Protein AF-A0A4Q5QY30-F1 (afdb_monomer_lite)

pLDDT: mean 70.24, std 16.29, range [36.47, 93.38]

Radius of gyration: 42.32 Å; chains: 1; bounding box: 136×49×119 Å

Secondary structure (DSSP, 8-state):
----------------------------------HHHHHHHHHHHHHHHHHHHHIIIIITTT-GGGHHHHHHHHHHHHHHHHHHHHHHHHHS-SS-HHHHHHHHHHHHHHHHHHHHHHHHHHHHHHHHHHH-HHHHHHHHHTT---------------

Foldseek 3Di:
DDDDDDDDDDDPPDDPPPPPPPPPPPPPPPPPPPVVLVVVLVVVLVVLVVVLCCCLPPVLVVDPPCVVVNVVVSVVSVVVNVVSVLCSVPVVDPPPVVVNCVVVVVVVVVVVVVVVCVVVVVVVVVVVVVPPPVVVVVVVVVPPDDDDDDDDDDDDDD

Structure (mmCIF, N/CA/C/O backbone):
data_AF-A0A4Q5QY30-F1
#
_entry.id   AF-A0A4Q5QY30-F1
#
loop_
_atom_site.group_PDB
_atom_site.id
_atom_site.type_symbol
_atom_site.label_atom_id
_atom_site.label_alt_id
_atom_site.label_comp_id
_atom_site.label_asym_id
_atom_site.label_entity_id
_atom_site.label_seq_id
_atom_site.pdbx_PDB_ins_code
_atom_site.Cartn_x
_atom_site.Cartn_y
_atom_site.Cartn_z
_atom_site.occupancy
_atom_site.B_iso_or_equiv
_atom_site.auth_seq_id
_atom_site.auth_comp_id
_atom_site.auth_asym_id
_atom_site.auth_atom_id
_atom_site.pdbx_PDB_model_num
ATOM 1 N N . MET A 1 1 ? -56.963 13.394 88.808 1.00 47.50 1 MET A N 1
ATOM 2 C CA . MET A 1 1 ? -56.820 12.259 87.871 1.00 47.50 1 MET A CA 1
ATOM 3 C C . MET A 1 1 ? -58.002 12.361 86.920 1.00 47.50 1 MET A C 1
ATOM 5 O O . MET A 1 1 ? -59.109 12.298 87.424 1.00 47.50 1 MET A O 1
ATOM 9 N N . ALA A 1 2 ? -57.912 12.680 85.632 1.00 48.19 2 ALA A N 1
ATOM 10 C CA . ALA A 1 2 ? -56.840 12.845 84.641 1.00 48.19 2 ALA A CA 1
ATOM 11 C C . ALA A 1 2 ? -57.179 14.121 83.814 1.00 48.19 2 ALA A C 1
ATOM 13 O O . ALA A 1 2 ? -58.345 14.499 83.769 1.00 48.19 2 ALA A O 1
ATOM 14 N N . HIS A 1 3 ? -56.248 14.995 83.417 1.00 56.84 3 HIS A N 1
ATOM 15 C CA . HIS A 1 3 ? -55.356 14.932 82.244 1.00 56.84 3 HIS A CA 1
ATOM 16 C C . HIS A 1 3 ? -55.995 14.405 80.949 1.00 56.84 3 HIS A C 1
ATOM 18 O O . HIS A 1 3 ? -56.688 13.392 80.993 1.00 56.84 3 HIS A O 1
ATOM 24 N N . THR A 1 4 ? -55.640 15.085 79.844 1.00 55.72 4 THR A N 1
ATOM 25 C CA . THR A 1 4 ? -55.678 14.639 78.435 1.00 55.72 4 THR A CA 1
ATOM 26 C C . THR A 1 4 ? -56.833 15.205 77.597 1.00 55.72 4 THR A C 1
ATOM 28 O O . THR A 1 4 ? -57.987 15.085 77.982 1.00 55.72 4 THR A O 1
ATOM 31 N N . ASP A 1 5 ? -56.657 15.781 76.408 1.00 54.16 5 ASP A N 1
ATOM 32 C CA . ASP A 1 5 ? -55.530 16.446 75.741 1.00 54.16 5 ASP A CA 1
ATOM 33 C C . ASP A 1 5 ? -56.127 17.272 74.588 1.00 54.16 5 ASP A C 1
ATOM 35 O O . ASP A 1 5 ? -57.178 16.951 74.027 1.00 54.16 5 ASP A O 1
ATOM 39 N N . SER A 1 6 ? -55.440 18.359 74.260 1.00 60.38 6 SER A N 1
ATOM 40 C CA . SER A 1 6 ? -55.547 19.103 73.013 1.00 60.38 6 SER A CA 1
ATOM 41 C C . SER A 1 6 ? -55.089 18.265 71.811 1.00 60.38 6 SER A C 1
ATOM 43 O O . SER A 1 6 ? -54.437 17.238 71.961 1.00 60.38 6 SER A O 1
ATOM 45 N N . HIS A 1 7 ? -55.341 18.807 70.616 1.00 56.41 7 HIS A N 1
ATOM 46 C CA . HIS A 1 7 ? -54.789 18.416 69.310 1.00 56.41 7 HIS A CA 1
ATOM 47 C C . HIS A 1 7 ? -55.674 17.510 68.450 1.00 56.41 7 HIS A C 1
ATOM 49 O O . HIS A 1 7 ? -55.475 16.310 68.293 1.00 56.41 7 HIS A O 1
ATOM 55 N N . THR A 1 8 ? -56.608 18.177 67.772 1.00 57.22 8 THR A N 1
ATOM 56 C CA . THR A 1 8 ? -57.115 17.775 66.461 1.00 57.22 8 THR A CA 1
ATOM 57 C C . THR A 1 8 ? -55.941 17.603 65.497 1.00 57.22 8 THR A C 1
ATOM 59 O O . THR A 1 8 ? -55.282 18.575 65.121 1.00 57.22 8 THR A O 1
ATOM 62 N N . HIS A 1 9 ? -55.663 16.349 65.150 1.00 54.75 9 HIS A N 1
ATOM 63 C CA . HIS A 1 9 ? -54.656 15.965 64.176 1.00 54.75 9 HIS A CA 1
ATOM 64 C C . HIS A 1 9 ? -55.012 16.485 62.777 1.00 54.75 9 HIS A C 1
ATOM 66 O O . HIS A 1 9 ? -56.121 16.312 62.278 1.00 54.75 9 HIS A O 1
ATOM 72 N N . SER A 1 10 ? -54.003 17.114 62.194 1.00 54.81 10 SER A N 1
ATOM 73 C CA . SER A 1 10 ? -53.802 17.606 60.840 1.00 54.81 10 SER A CA 1
ATOM 74 C C . SER A 1 10 ? -54.523 16.823 59.738 1.00 54.81 10 SER A C 1
ATOM 76 O O . SER A 1 10 ? -54.329 15.616 59.589 1.00 54.81 10 SER A O 1
ATOM 78 N N . GLU A 1 11 ? -55.255 17.551 58.892 1.00 52.88 11 GLU A N 1
ATOM 79 C CA . GLU A 1 11 ? -55.576 17.135 57.528 1.00 52.88 11 GLU A CA 1
ATOM 80 C C . GLU A 1 11 ? -54.283 16.740 56.803 1.00 52.88 11 GLU A C 1
ATOM 82 O O . GLU A 1 11 ? -53.418 17.570 56.516 1.00 52.88 11 GLU A O 1
ATOM 87 N N . HIS A 1 12 ? -54.133 15.448 56.518 1.00 54.91 12 HIS A N 1
ATOM 88 C CA . HIS A 1 12 ? -53.087 14.960 55.635 1.00 54.91 12 HIS A CA 1
ATOM 89 C C . HIS A 1 12 ? -53.530 15.260 54.201 1.00 54.91 12 HIS A C 1
ATOM 91 O O . HIS A 1 12 ? -54.220 14.467 53.562 1.00 54.91 12 HIS A O 1
ATOM 97 N N . ALA A 1 13 ? -53.167 16.450 53.723 1.00 54.38 13 ALA A N 1
ATO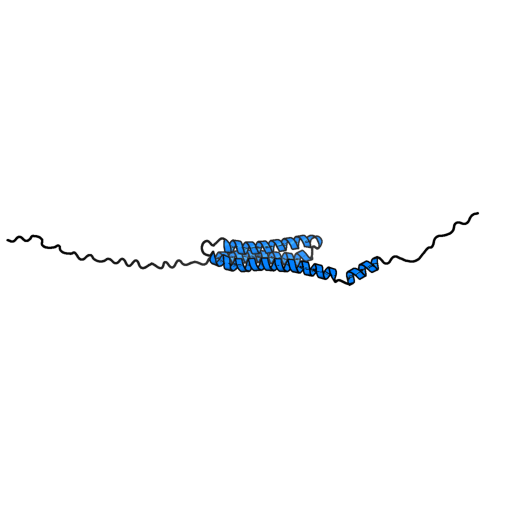M 98 C CA . ALA A 1 13 ? -53.297 16.832 52.329 1.00 54.38 13 ALA A CA 1
ATOM 99 C C . ALA A 1 13 ? -52.656 15.746 51.451 1.00 54.38 13 ALA A C 1
ATOM 101 O O . ALA A 1 13 ? -51.455 15.469 51.524 1.00 54.38 13 ALA A O 1
ATOM 102 N N . SER A 1 14 ? -53.491 15.107 50.640 1.00 56.50 14 SER A N 1
ATOM 103 C CA . SER A 1 14 ? -53.101 14.215 49.561 1.00 56.50 14 SER A CA 1
ATOM 104 C C . SER A 1 14 ? -52.183 14.968 48.605 1.00 56.50 14 SER A C 1
ATOM 106 O O . SER A 1 14 ? -52.637 15.829 47.850 1.00 56.50 14 SER A O 1
ATOM 108 N N . GLN A 1 15 ? -50.890 14.658 48.635 1.00 60.88 15 GLN A N 1
ATOM 109 C CA . GLN A 1 15 ? -49.984 15.106 47.588 1.00 60.88 15 GLN A CA 1
ATOM 110 C C . GLN A 1 15 ? -50.374 14.414 46.275 1.00 60.88 15 GLN A C 1
ATOM 112 O O . GLN A 1 15 ? -50.462 13.182 46.256 1.00 60.88 15 GLN A O 1
ATOM 117 N N . PRO A 1 16 ? -50.594 15.146 45.169 1.00 52.50 16 PRO A N 1
ATOM 118 C CA . PRO A 1 16 ? -50.641 14.511 43.870 1.00 52.50 16 PRO A CA 1
ATOM 119 C C . PRO A 1 16 ? -49.221 14.033 43.574 1.00 52.50 16 PRO A C 1
ATOM 121 O O . PRO A 1 16 ? -48.306 14.828 43.366 1.00 52.50 16 PRO A O 1
ATOM 124 N N . PHE A 1 17 ? -49.026 12.717 43.601 1.00 50.50 17 PHE A N 1
ATOM 125 C CA . PHE A 1 17 ? -47.838 12.081 43.055 1.00 50.50 17 PHE A CA 1
ATOM 126 C C . PHE A 1 17 ? -47.821 12.364 41.548 1.00 50.50 17 PHE A C 1
ATOM 128 O O . PHE A 1 17 ? -48.355 11.601 40.745 1.00 50.50 17 PHE A O 1
ATOM 135 N N . HIS A 1 18 ? -47.242 13.501 41.160 1.00 55.72 18 HIS A N 1
ATOM 136 C CA . HIS A 1 18 ? -46.786 13.733 39.799 1.00 55.72 18 HIS A CA 1
ATOM 137 C C . HIS A 1 18 ? -45.585 12.819 39.583 1.00 55.72 18 HIS A C 1
ATOM 139 O O . HIS A 1 18 ? -44.427 13.202 39.736 1.00 55.72 18 HIS A O 1
ATOM 145 N N . GLY A 1 19 ? -45.885 11.561 39.266 1.00 51.12 19 GLY A N 1
ATOM 146 C CA . GLY A 1 19 ? -44.944 10.687 38.603 1.00 51.12 19 GLY A CA 1
ATOM 147 C C . GLY A 1 19 ? -44.645 11.307 37.249 1.00 51.12 19 GLY A C 1
ATOM 148 O O . GLY A 1 19 ? -45.326 11.020 36.269 1.00 51.12 19 GLY A O 1
ATOM 149 N N . ASN A 1 20 ? -43.638 12.176 37.194 1.00 54.09 20 ASN A N 1
ATOM 150 C CA . ASN A 1 20 ? -42.949 12.470 35.954 1.00 54.09 20 ASN A CA 1
ATOM 151 C C . ASN A 1 20 ? -42.275 11.163 35.532 1.00 54.09 20 ASN A C 1
ATOM 153 O O . ASN A 1 20 ? -41.106 10.918 35.827 1.00 54.09 20 ASN A O 1
ATOM 157 N N . THR A 1 21 ? -43.030 10.301 34.854 1.00 50.97 21 THR A N 1
ATOM 158 C CA . THR A 1 21 ? -42.485 9.312 33.936 1.00 50.97 21 THR A CA 1
ATOM 159 C C . THR A 1 21 ? -41.755 10.093 32.855 1.00 50.97 21 THR A C 1
ATOM 161 O O . THR A 1 21 ? -42.294 10.370 31.786 1.00 50.97 21 THR A O 1
ATOM 164 N N . HIS A 1 22 ? -40.517 10.480 33.160 1.00 52.03 22 HIS A N 1
ATOM 165 C CA . HIS A 1 22 ? -39.491 10.689 32.161 1.00 52.03 22 HIS A CA 1
ATOM 166 C C . HIS A 1 22 ? -39.311 9.337 31.480 1.00 52.03 22 HIS A C 1
ATOM 168 O O . HIS A 1 22 ? -38.500 8.506 31.881 1.00 52.03 22 HIS A O 1
ATOM 174 N N . SER A 1 23 ? -40.161 9.096 30.482 1.00 53.72 23 SER A N 1
ATOM 175 C CA . SER A 1 23 ? -39.866 8.154 29.423 1.00 53.72 23 SER A CA 1
ATOM 176 C C . SER A 1 23 ? -38.447 8.487 28.966 1.00 53.72 23 SER A C 1
ATOM 178 O O . SER A 1 23 ? -38.188 9.665 28.700 1.00 53.72 23 SER A O 1
ATOM 180 N N . PRO A 1 24 ? -37.506 7.530 28.916 1.00 58.16 24 PRO A N 1
ATOM 181 C CA . PRO A 1 24 ? -36.297 7.768 28.161 1.00 58.16 24 PRO A CA 1
ATOM 182 C C . PRO A 1 24 ? -36.786 8.006 26.737 1.00 58.16 24 PRO A C 1
ATOM 184 O O . PRO A 1 24 ? -37.281 7.095 26.073 1.00 58.16 24 PRO A O 1
ATOM 187 N N . GLU A 1 25 ? -36.779 9.267 26.317 1.00 52.41 25 GLU A N 1
ATOM 188 C CA . GLU A 1 25 ? -36.832 9.612 24.915 1.00 52.41 25 GLU A CA 1
ATOM 189 C C . GLU A 1 25 ? -35.662 8.850 24.310 1.00 52.41 25 GLU A C 1
ATOM 191 O O . GLU A 1 25 ? -34.497 9.164 2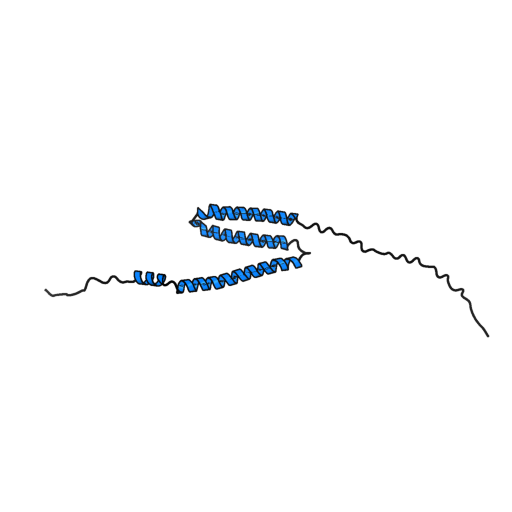4.550 1.00 52.41 25 GLU A O 1
ATOM 196 N N . VAL A 1 26 ? -35.978 7.746 23.636 1.00 58.75 26 VAL A N 1
ATOM 197 C CA . VAL A 1 26 ? -35.055 7.092 22.727 1.00 58.75 26 VAL A CA 1
ATOM 198 C C . VAL A 1 26 ? -34.899 8.108 21.609 1.00 58.75 26 VAL A C 1
ATOM 200 O O . VAL A 1 26 ? -35.617 8.076 20.612 1.00 58.75 26 VAL A O 1
ATOM 203 N N . THR A 1 27 ? -34.019 9.086 21.822 1.00 51.38 27 THR A N 1
ATOM 204 C CA . THR A 1 27 ? -33.466 9.891 20.753 1.00 51.38 27 THR A CA 1
ATOM 205 C C . THR A 1 27 ? -32.815 8.885 19.826 1.00 51.38 27 THR A C 1
ATOM 207 O O . THR A 1 27 ? -31.720 8.376 20.071 1.00 51.38 27 THR A O 1
ATOM 210 N N . HIS A 1 28 ? -33.550 8.522 18.779 1.00 50.09 28 HIS A N 1
ATOM 211 C CA . HIS A 1 28 ? -33.013 7.859 17.613 1.00 50.09 28 HIS A CA 1
ATOM 212 C C . HIS A 1 28 ? -32.016 8.841 17.001 1.00 50.09 28 HIS A C 1
ATOM 214 O O . HIS A 1 28 ? -32.343 9.617 16.109 1.00 50.09 28 HIS A O 1
ATOM 220 N N . HIS A 1 29 ? -30.801 8.855 17.547 1.00 51.62 29 HIS A N 1
ATOM 221 C CA . HIS A 1 29 ? -29.645 9.400 16.876 1.00 51.62 29 HIS A CA 1
ATOM 222 C C . HIS A 1 29 ? -29.508 8.574 15.600 1.00 51.62 29 HIS A C 1
ATOM 224 O O . HIS A 1 29 ? -29.016 7.445 15.622 1.00 51.62 29 HIS A O 1
ATOM 230 N N . GLU A 1 30 ? -30.041 9.100 14.497 1.00 47.66 30 GLU A N 1
ATOM 231 C CA . GLU A 1 30 ? -29.710 8.625 13.165 1.00 47.66 30 GLU A CA 1
ATOM 232 C C . GLU A 1 30 ? -28.188 8.712 13.039 1.00 47.66 30 GLU A C 1
ATOM 234 O O . GLU A 1 30 ? -27.618 9.772 12.784 1.00 47.66 30 GLU A O 1
ATOM 239 N N . HIS A 1 31 ? -27.511 7.584 13.247 1.00 52.00 31 HIS A N 1
ATOM 240 C CA . HIS A 1 31 ? -26.152 7.395 12.777 1.00 52.00 31 HIS A CA 1
ATOM 241 C C . HIS A 1 31 ? -26.224 7.401 11.252 1.00 52.00 31 HIS A C 1
ATOM 243 O O . HIS A 1 31 ? -26.359 6.353 10.616 1.00 52.00 31 HIS A O 1
ATOM 249 N N . SER A 1 32 ? -26.175 8.590 10.650 1.00 55.22 32 SER A N 1
ATOM 250 C CA . SER A 1 32 ? -25.958 8.735 9.219 1.00 55.22 32 SER A CA 1
ATOM 251 C C . SER A 1 32 ? -24.564 8.189 8.928 1.00 55.22 32 SER A C 1
ATOM 253 O O . SER A 1 32 ? -23.561 8.890 9.054 1.00 55.22 32 SER A O 1
ATOM 255 N N . PHE A 1 33 ? -24.504 6.893 8.628 1.00 58.25 33 PHE A N 1
ATOM 256 C CA . PHE A 1 33 ? -23.297 6.191 8.228 1.00 58.25 33 PHE A CA 1
ATOM 257 C C . PHE A 1 33 ? -22.589 7.018 7.159 1.00 58.25 33 PHE A C 1
ATOM 259 O O . PHE A 1 33 ? -23.189 7.361 6.136 1.00 58.25 33 PHE A O 1
ATOM 266 N N . ASP A 1 34 ? -21.313 7.314 7.398 1.00 69.19 34 ASP A N 1
ATOM 267 C CA . ASP A 1 34 ? -20.480 8.250 6.638 1.00 69.19 34 ASP A CA 1
ATOM 268 C C . ASP A 1 34 ? -20.055 7.690 5.262 1.00 69.19 34 ASP A C 1
ATOM 270 O O . ASP A 1 34 ? -18.912 7.774 4.811 1.00 69.19 34 ASP A O 1
ATOM 274 N N . SER A 1 35 ? -21.008 7.081 4.558 1.00 74.81 35 SER A N 1
ATOM 275 C CA . SER A 1 35 ? -20.870 6.413 3.264 1.00 74.81 35 SER A CA 1
ATOM 276 C C . SER A 1 35 ? -20.224 7.320 2.219 1.00 74.81 35 SER A C 1
ATOM 278 O O . SER A 1 35 ? -19.545 6.846 1.313 1.00 74.81 35 SER A O 1
ATOM 280 N N . ARG A 1 36 ? -20.384 8.641 2.367 1.00 79.12 36 ARG A N 1
ATOM 281 C CA . ARG A 1 36 ? -19.794 9.652 1.488 1.00 79.12 36 ARG A CA 1
ATOM 282 C C . ARG A 1 36 ? -18.267 9.719 1.617 1.00 79.12 36 ARG A C 1
ATOM 284 O O . ARG A 1 36 ? -17.596 9.893 0.600 1.00 79.12 36 ARG A O 1
ATOM 291 N N . ALA A 1 37 ? -17.713 9.533 2.817 1.00 78.69 37 ALA A N 1
ATOM 292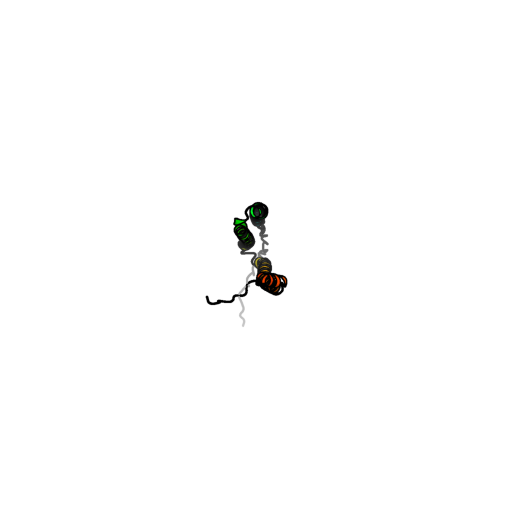 C CA . ALA A 1 37 ? -16.268 9.435 3.014 1.00 78.69 37 ALA A CA 1
ATOM 293 C C . ALA A 1 37 ? -15.725 8.158 2.363 1.00 78.69 37 ALA A C 1
ATOM 295 O O . ALA A 1 37 ? -14.796 8.224 1.564 1.00 78.69 37 ALA A O 1
ATOM 296 N N . ILE A 1 38 ? -16.392 7.023 2.593 1.00 82.19 38 ILE A N 1
ATOM 297 C CA . ILE A 1 38 ? -16.044 5.717 2.008 1.00 82.19 38 ILE A CA 1
ATOM 298 C C . ILE A 1 38 ? -15.988 5.800 0.480 1.00 82.19 38 ILE A C 1
ATOM 300 O O . ILE A 1 38 ? -15.022 5.358 -0.142 1.00 82.19 38 ILE A O 1
ATOM 304 N N . TRP A 1 39 ? -17.014 6.399 -0.127 1.00 86.31 39 TRP A N 1
ATOM 305 C CA . TRP A 1 39 ? -17.108 6.531 -1.577 1.00 86.31 39 TRP A CA 1
ATOM 306 C C . TRP A 1 39 ? -16.001 7.427 -2.138 1.00 86.31 39 TRP A C 1
ATOM 308 O O . TRP A 1 39 ? -15.384 7.088 -3.145 1.00 86.31 39 TRP A O 1
ATOM 318 N N . ARG A 1 40 ? -15.684 8.538 -1.463 1.00 85.69 40 ARG A N 1
ATOM 319 C CA . ARG A 1 40 ? -14.574 9.419 -1.849 1.00 85.69 40 ARG A CA 1
ATOM 320 C C . ARG A 1 40 ? -13.237 8.674 -1.828 1.00 85.69 40 ARG A C 1
ATOM 322 O O . ARG A 1 40 ? -12.503 8.719 -2.813 1.00 85.69 40 ARG A O 1
ATOM 329 N N . THR A 1 41 ? -12.946 7.958 -0.746 1.00 86.62 41 THR A N 1
ATOM 330 C CA . THR A 1 41 ? -11.719 7.161 -0.589 1.00 86.62 41 THR A CA 1
ATOM 331 C C . THR A 1 41 ? -11.622 6.095 -1.665 1.00 86.62 41 THR A C 1
ATOM 333 O O . THR A 1 41 ? -10.573 5.946 -2.285 1.00 86.62 41 THR A O 1
ATOM 336 N N . PHE A 1 42 ? -12.728 5.397 -1.931 1.00 89.25 42 PHE A N 1
ATOM 337 C CA . PHE A 1 42 ? -12.807 4.384 -2.974 1.00 89.25 42 PHE A CA 1
ATOM 338 C C . PHE A 1 42 ? -12.420 4.951 -4.343 1.00 89.25 42 PHE A C 1
ATOM 340 O O . PHE A 1 42 ? -11.552 4.385 -5.003 1.00 89.25 42 PHE A O 1
ATOM 347 N N . TRP A 1 43 ? -12.984 6.093 -4.747 1.00 92.31 43 TRP A N 1
ATOM 348 C CA . TRP A 1 43 ? -12.670 6.705 -6.043 1.00 92.31 43 TRP A CA 1
ATOM 349 C C . TRP A 1 43 ? -11.241 7.227 -6.144 1.00 92.31 43 TRP A C 1
ATOM 351 O O . TRP A 1 43 ? -10.599 7.019 -7.173 1.00 92.31 43 TRP A O 1
ATOM 361 N N . ILE A 1 44 ? -10.720 7.858 -5.088 1.00 90.31 44 ILE A N 1
ATOM 362 C CA . ILE A 1 44 ? -9.324 8.320 -5.048 1.00 90.31 44 ILE A CA 1
ATOM 363 C C . ILE A 1 44 ? -8.383 7.129 -5.230 1.00 90.31 44 ILE A C 1
ATOM 365 O O . ILE A 1 44 ? -7.481 7.153 -6.069 1.00 90.31 44 ILE A O 1
ATOM 369 N N . LEU A 1 45 ? -8.621 6.056 -4.480 1.00 89.31 45 LEU A N 1
ATOM 370 C CA . LEU A 1 45 ? -7.758 4.889 -4.517 1.00 89.31 45 LEU A CA 1
ATOM 371 C C . LEU A 1 45 ? -7.895 4.081 -5.802 1.00 89.31 45 LEU A C 1
ATOM 373 O O . LEU A 1 45 ? -6.908 3.512 -6.271 1.00 89.31 45 LEU A O 1
ATOM 377 N N . LEU A 1 46 ? -9.097 4.037 -6.377 1.00 92.50 46 LEU A N 1
ATOM 378 C CA . LEU A 1 46 ? -9.346 3.448 -7.686 1.00 92.50 46 LEU A CA 1
ATOM 379 C C . LEU A 1 46 ? -8.573 4.212 -8.761 1.00 92.50 46 LEU A C 1
ATOM 381 O O . LEU A 1 46 ? -7.872 3.587 -9.549 1.00 92.50 46 LEU A O 1
ATOM 385 N N . GLY A 1 47 ? -8.630 5.547 -8.746 1.00 93.38 47 GLY A N 1
ATOM 386 C CA . GLY A 1 47 ? -7.867 6.394 -9.660 1.00 93.38 47 GLY A CA 1
ATOM 387 C C . GLY A 1 47 ? -6.364 6.133 -9.568 1.00 93.38 47 GLY A C 1
ATOM 388 O O . GLY A 1 47 ? -5.734 5.836 -10.582 1.00 93.38 47 GLY A O 1
ATOM 389 N N . ILE A 1 48 ? -5.805 6.150 -8.353 1.00 90.75 48 ILE A N 1
ATOM 390 C CA . ILE A 1 48 ? -4.386 5.840 -8.110 1.00 90.75 48 ILE A CA 1
ATOM 391 C C . ILE A 1 48 ? -4.038 4.434 -8.617 1.00 90.75 48 ILE A C 1
ATOM 393 O O . ILE A 1 48 ? -3.050 4.275 -9.327 1.00 90.75 48 ILE A O 1
ATOM 397 N N . THR A 1 49 ? -4.873 3.431 -8.325 1.00 92.06 49 THR A N 1
ATOM 398 C CA . THR A 1 49 ? -4.644 2.040 -8.754 1.00 92.06 49 THR A CA 1
ATOM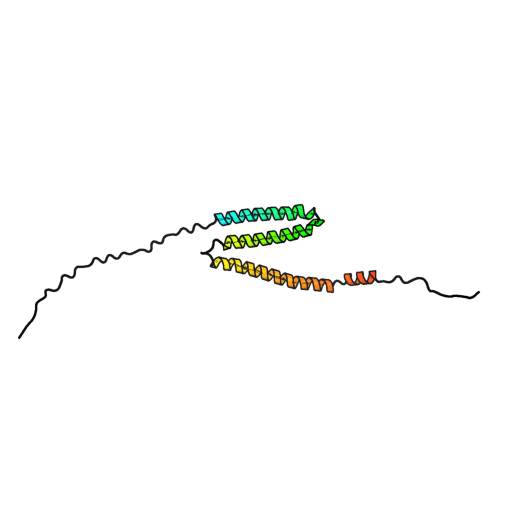 399 C C . THR A 1 49 ? -4.686 1.908 -10.281 1.00 92.06 49 THR A C 1
ATOM 401 O O . THR A 1 49 ? -3.840 1.237 -10.862 1.00 92.06 49 THR A O 1
ATOM 404 N N . CYS A 1 50 ? -5.634 2.560 -10.959 1.00 93.25 50 CYS A N 1
ATOM 405 C CA . CYS A 1 50 ? -5.709 2.556 -12.419 1.00 93.25 50 CYS A CA 1
ATOM 406 C C . CYS A 1 50 ? -4.464 3.191 -13.047 1.00 93.25 50 CYS A C 1
ATOM 408 O O . CYS A 1 50 ? -3.888 2.618 -13.970 1.00 93.25 50 CYS A O 1
ATOM 410 N N . VAL A 1 51 ? -4.023 4.342 -12.532 1.00 90.56 51 VAL A N 1
ATOM 411 C CA . VAL A 1 51 ? -2.800 5.008 -13.003 1.00 90.56 51 VAL A CA 1
ATOM 412 C C . VAL A 1 51 ? -1.579 4.114 -12.786 1.00 90.56 51 VAL A C 1
ATOM 414 O O . VAL A 1 51 ? -0.791 3.920 -13.708 1.00 90.56 51 VAL A O 1
ATOM 417 N N . GLU A 1 52 ? -1.448 3.521 -11.602 1.00 89.44 52 GLU A N 1
ATOM 418 C CA . GLU A 1 52 ? -0.361 2.607 -11.253 1.00 89.44 52 GLU A CA 1
ATOM 419 C C . GLU A 1 52 ? -0.310 1.386 -12.189 1.00 89.44 52 GLU A C 1
ATOM 421 O O . GLU A 1 52 ? 0.759 1.054 -12.704 1.00 89.44 52 GLU A O 1
ATOM 426 N N . LEU A 1 53 ? -1.459 0.766 -12.489 1.00 89.94 53 LEU A N 1
ATOM 427 C CA . LEU A 1 53 ? -1.547 -0.351 -13.434 1.00 89.94 53 LEU A CA 1
ATOM 428 C C . LEU A 1 53 ? -1.209 0.066 -14.863 1.00 89.94 53 LEU A C 1
ATOM 430 O O . LEU A 1 53 ? -0.520 -0.674 -15.556 1.00 89.94 53 LEU A O 1
ATOM 434 N N . ILE A 1 54 ? -1.652 1.241 -15.314 1.00 89.50 54 ILE A N 1
ATOM 435 C CA . ILE A 1 54 ? -1.327 1.734 -16.657 1.00 89.50 54 ILE A CA 1
ATOM 436 C C . ILE A 1 54 ? 0.183 1.968 -16.776 1.00 89.50 54 ILE A C 1
ATOM 438 O O . ILE A 1 54 ? 0.802 1.531 -17.746 1.00 89.50 54 ILE A O 1
ATOM 442 N N . VAL A 1 55 ? 0.800 2.591 -15.770 1.00 86.88 55 VAL A N 1
ATOM 443 C CA . VAL A 1 55 ? 2.251 2.818 -15.732 1.00 86.88 5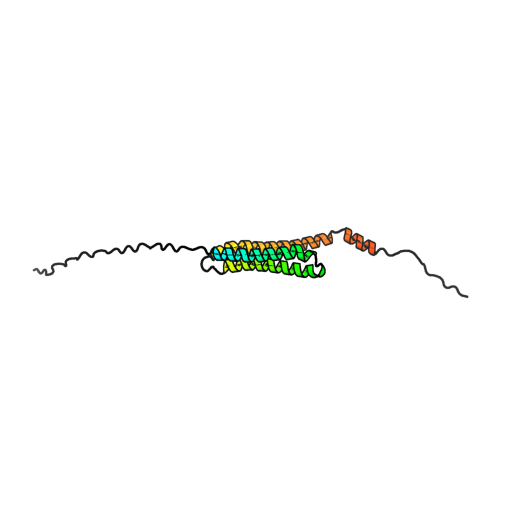5 VAL A CA 1
ATOM 444 C C . VAL A 1 55 ? 3.018 1.495 -15.673 1.00 86.88 55 VAL A C 1
ATOM 446 O O . VAL A 1 55 ? 3.960 1.298 -16.443 1.00 86.88 55 VAL A O 1
ATOM 449 N N . GLY A 1 56 ? 2.594 0.559 -14.823 1.00 84.19 56 GLY A N 1
ATOM 450 C CA . GLY A 1 56 ? 3.222 -0.756 -14.697 1.00 84.19 56 GLY A CA 1
ATOM 451 C C . GLY A 1 56 ? 3.064 -1.632 -15.944 1.00 84.19 56 GLY A C 1
ATOM 452 O O . GLY A 1 56 ? 4.013 -2.295 -16.353 1.00 84.19 56 GLY A O 1
ATOM 453 N N . MET A 1 57 ? 1.892 -1.618 -16.579 1.00 85.06 57 MET A N 1
ATOM 454 C CA . MET A 1 57 ? 1.572 -2.500 -17.704 1.00 85.06 57 MET A CA 1
ATOM 455 C C . MET A 1 57 ? 2.034 -1.950 -19.053 1.00 85.06 57 MET A C 1
ATOM 457 O O . MET A 1 57 ? 2.477 -2.729 -19.891 1.00 85.06 57 MET A O 1
ATOM 461 N N . PHE A 1 58 ? 1.952 -0.636 -19.283 1.00 84.19 58 PHE A N 1
ATOM 462 C CA . PHE A 1 58 ? 2.248 -0.044 -20.594 1.00 84.19 58 PHE A CA 1
ATOM 463 C C . PHE A 1 58 ? 3.584 0.703 -20.648 1.00 84.19 58 PHE A C 1
ATOM 465 O O . PHE A 1 58 ? 4.272 0.628 -21.665 1.00 84.19 58 PHE A O 1
ATOM 472 N N . ILE A 1 59 ? 3.988 1.398 -19.577 1.00 78.69 59 ILE A N 1
ATOM 473 C CA . ILE A 1 59 ? 5.208 2.225 -19.578 1.00 78.69 59 ILE A CA 1
ATOM 474 C C . ILE A 1 59 ? 6.440 1.420 -19.141 1.00 78.69 59 ILE A C 1
ATOM 476 O O . ILE A 1 59 ? 7.472 1.453 -19.814 1.00 78.69 59 ILE A O 1
ATOM 480 N N . ALA A 1 60 ? 6.348 0.641 -18.062 1.00 79.38 60 ALA A N 1
ATOM 481 C CA . ALA A 1 60 ? 7.481 -0.137 -17.551 1.00 79.38 60 ALA A CA 1
ATOM 482 C C . ALA A 1 60 ? 8.110 -1.141 -18.556 1.00 79.38 60 ALA A C 1
ATOM 484 O O . ALA A 1 60 ? 9.334 -1.321 -18.516 1.00 79.38 60 ALA A O 1
ATOM 485 N N . PRO A 1 61 ? 7.370 -1.781 -19.491 1.00 78.44 61 PRO A N 1
ATOM 486 C CA . PRO A 1 61 ? 7.972 -2.681 -20.479 1.00 78.44 61 PRO A CA 1
ATOM 487 C C . PRO A 1 61 ? 8.860 -1.964 -21.502 1.00 78.44 61 PRO A C 1
ATOM 489 O O . PRO A 1 61 ? 9.842 -2.547 -21.964 1.00 78.44 61 PRO A O 1
ATOM 492 N N . HIS A 1 62 ? 8.529 -0.715 -21.843 1.00 79.50 62 HIS A N 1
ATOM 493 C CA . HIS A 1 62 ? 9.210 0.048 -22.891 1.00 79.50 62 HIS A CA 1
ATOM 494 C C . HIS A 1 62 ? 10.572 0.590 -22.426 1.00 79.50 62 HIS A C 1
ATOM 496 O O . HIS A 1 62 ? 11.528 0.623 -23.198 1.00 79.50 62 HIS A O 1
ATOM 502 N N . PHE A 1 63 ? 10.706 0.941 -21.143 1.00 76.62 63 PHE A N 1
ATOM 503 C CA . PHE A 1 63 ? 11.907 1.588 -20.601 1.00 76.62 63 PHE A CA 1
ATOM 504 C C . PHE A 1 63 ? 12.768 0.637 -19.765 1.00 76.62 63 PHE A C 1
ATOM 506 O O . PHE A 1 63 ? 12.722 0.648 -18.537 1.00 76.62 63 PHE A O 1
ATOM 513 N N . HIS A 1 64 ? 13.613 -0.157 -20.431 1.00 74.12 64 HIS A N 1
ATOM 514 C CA . HIS A 1 64 ? 14.469 -1.167 -19.789 1.00 74.12 64 HIS A CA 1
ATOM 515 C C . HIS A 1 64 ? 15.410 -0.607 -18.711 1.00 74.12 64 HIS A C 1
ATOM 517 O O . HIS A 1 64 ? 15.544 -1.216 -17.652 1.00 74.12 64 HIS A O 1
ATOM 523 N N . SER A 1 65 ? 16.004 0.565 -18.939 1.00 78.94 65 SER A N 1
ATOM 524 C CA . SER A 1 65 ? 16.955 1.190 -18.007 1.00 78.94 65 SER A CA 1
ATOM 525 C C . SER A 1 65 ? 16.301 1.716 -16.725 1.00 78.94 65 SER A C 1
ATOM 527 O O . SER A 1 65 ? 16.968 1.851 -15.705 1.00 78.94 65 SER A O 1
ATOM 529 N N . LEU A 1 66 ? 14.994 1.996 -16.759 1.00 81.31 66 LEU A N 1
ATOM 530 C CA . LEU A 1 66 ? 14.237 2.558 -15.636 1.00 81.31 66 LEU A CA 1
ATOM 531 C C . LEU A 1 66 ? 13.329 1.529 -14.950 1.00 81.31 66 LEU A C 1
ATOM 533 O O . LEU A 1 66 ? 12.637 1.869 -13.991 1.00 81.31 66 LEU A O 1
ATOM 537 N N . LYS A 1 67 ? 13.352 0.262 -15.388 1.00 81.31 67 LYS A N 1
ATOM 538 C CA . LYS A 1 67 ? 12.523 -0.817 -14.824 1.00 81.31 67 LYS A CA 1
ATOM 539 C C . LYS A 1 67 ? 12.638 -0.921 -13.306 1.00 81.31 67 LYS A C 1
ATOM 541 O O . LYS A 1 67 ? 11.628 -1.051 -12.627 1.00 81.31 67 LYS A O 1
ATOM 546 N N . LEU A 1 68 ? 13.854 -0.824 -12.767 1.00 83.31 68 LEU A N 1
ATOM 547 C CA . LEU A 1 68 ? 14.073 -0.902 -11.322 1.00 83.31 68 LEU A CA 1
ATOM 548 C C . LEU A 1 68 ? 13.361 0.240 -10.577 1.00 83.31 68 LEU A C 1
ATOM 550 O O . LEU A 1 68 ? 12.713 0.001 -9.563 1.00 83.31 68 LEU A O 1
ATOM 554 N N . MET A 1 69 ? 13.438 1.463 -11.108 1.00 87.25 69 MET A N 1
ATOM 555 C CA . MET A 1 69 ? 12.788 2.637 -10.525 1.00 87.25 69 MET A CA 1
ATOM 556 C C . MET A 1 69 ? 11.263 2.495 -10.548 1.00 87.25 69 MET A C 1
ATOM 558 O O . MET A 1 69 ? 10.623 2.714 -9.524 1.00 87.25 69 MET A O 1
ATOM 562 N N . PHE A 1 70 ? 10.683 2.075 -11.677 1.00 86.62 70 PHE A N 1
ATOM 563 C CA . PHE A 1 70 ? 9.237 1.855 -11.783 1.00 86.62 70 PHE A CA 1
ATOM 564 C C . PHE A 1 70 ? 8.745 0.729 -10.867 1.00 86.62 70 PHE A C 1
ATOM 566 O O . PHE A 1 70 ? 7.686 0.869 -10.263 1.00 86.62 70 PHE A O 1
ATOM 573 N N . ASN A 1 71 ? 9.524 -0.342 -10.693 1.00 85.38 71 ASN A N 1
ATOM 574 C CA . ASN A 1 71 ? 9.181 -1.429 -9.772 1.00 85.38 71 ASN A CA 1
ATOM 575 C C . ASN A 1 71 ? 9.162 -0.960 -8.310 1.00 85.38 71 ASN A C 1
ATOM 577 O O . ASN A 1 71 ? 8.254 -1.314 -7.560 1.00 85.38 71 ASN A O 1
ATOM 581 N N . ILE A 1 72 ? 10.146 -0.152 -7.903 1.00 87.81 72 ILE A N 1
ATOM 582 C CA . ILE A 1 72 ? 10.189 0.421 -6.551 1.00 87.81 72 ILE A CA 1
ATOM 583 C C . ILE A 1 72 ? 9.032 1.407 -6.361 1.00 87.81 72 ILE A C 1
ATOM 585 O O . ILE A 1 72 ? 8.347 1.356 -5.343 1.00 87.81 72 ILE A O 1
ATOM 589 N N . LEU A 1 73 ? 8.775 2.264 -7.351 1.00 88.81 73 LEU A N 1
ATOM 590 C CA . LEU A 1 73 ? 7.668 3.215 -7.327 1.00 88.81 73 LEU A CA 1
ATOM 591 C C . LEU A 1 73 ? 6.320 2.498 -7.166 1.00 88.81 73 LEU A C 1
ATOM 593 O O . LEU A 1 73 ? 5.550 2.855 -6.282 1.00 88.81 73 LEU A O 1
ATOM 597 N N . TYR A 1 74 ? 6.075 1.455 -7.960 1.00 88.75 74 TYR A N 1
ATOM 598 C CA . TYR A 1 74 ? 4.883 0.608 -7.867 1.00 88.75 74 TYR A CA 1
ATOM 599 C C . TYR A 1 74 ? 4.731 0.005 -6.462 1.00 88.75 74 TYR A C 1
ATOM 601 O O . TYR A 1 74 ? 3.685 0.118 -5.829 1.00 88.75 74 TYR A O 1
ATOM 609 N N . MET A 1 75 ? 5.811 -0.552 -5.907 1.00 89.56 75 MET A N 1
ATOM 610 C CA . MET A 1 75 ? 5.797 -1.112 -4.554 1.00 89.56 75 MET A CA 1
ATOM 611 C C . MET A 1 75 ? 5.420 -0.065 -3.491 1.00 89.56 75 MET A C 1
ATOM 613 O O . MET A 1 75 ? 4.636 -0.356 -2.585 1.00 89.56 75 MET A O 1
ATOM 617 N N . ILE A 1 76 ? 5.947 1.158 -3.612 1.00 90.69 76 ILE A N 1
ATOM 618 C CA . ILE A 1 76 ? 5.656 2.261 -2.689 1.00 90.69 76 ILE A CA 1
ATOM 619 C C . ILE A 1 76 ? 4.217 2.759 -2.855 1.00 90.69 76 ILE A C 1
ATOM 621 O O . ILE A 1 76 ? 3.547 2.955 -1.844 1.00 90.69 76 ILE A O 1
ATOM 625 N N . LEU A 1 77 ? 3.715 2.942 -4.083 1.00 89.25 77 LEU A N 1
ATOM 626 C CA . LEU A 1 77 ? 2.328 3.367 -4.313 1.00 89.25 77 LEU A CA 1
ATOM 627 C C . LEU A 1 77 ? 1.335 2.344 -3.762 1.00 89.25 77 LEU A C 1
ATOM 629 O O . LEU A 1 77 ? 0.414 2.726 -3.041 1.00 89.25 77 LEU A O 1
ATOM 633 N N . THR A 1 78 ? 1.569 1.054 -4.004 1.00 88.25 78 THR A N 1
ATOM 634 C CA . THR A 1 78 ? 0.760 -0.022 -3.427 1.00 88.25 78 THR A CA 1
ATOM 635 C C . THR A 1 78 ? 0.762 0.035 -1.891 1.00 88.25 78 THR A C 1
ATOM 637 O O . THR A 1 78 ? -0.300 -0.056 -1.267 1.00 88.25 78 THR A O 1
ATOM 640 N N . ALA A 1 79 ? 1.923 0.235 -1.256 1.00 87.00 79 ALA A N 1
ATOM 641 C CA . ALA A 1 79 ? 2.016 0.363 0.201 1.00 87.00 79 ALA A CA 1
ATOM 642 C C . ALA A 1 79 ? 1.307 1.625 0.726 1.00 87.00 79 ALA A C 1
ATOM 644 O O . ALA A 1 79 ? 0.555 1.558 1.701 1.00 87.00 79 ALA A O 1
ATOM 645 N N . ALA A 1 80 ? 1.490 2.764 0.054 1.00 87.50 80 ALA A N 1
ATOM 646 C CA . ALA A 1 80 ? 0.838 4.025 0.389 1.00 87.50 80 ALA A CA 1
ATOM 647 C C . ALA A 1 80 ? -0.687 3.913 0.283 1.00 87.50 80 ALA A C 1
ATOM 649 O O . ALA A 1 80 ? -1.397 4.391 1.165 1.00 87.50 80 ALA A O 1
ATOM 650 N N . LYS A 1 81 ? -1.206 3.214 -0.734 1.00 88.06 81 LYS A N 1
ATOM 651 C CA . LYS A 1 81 ? -2.645 2.960 -0.875 1.00 88.06 81 LYS A CA 1
ATOM 652 C C . LYS A 1 81 ? -3.191 2.150 0.299 1.00 88.06 81 LYS A C 1
ATOM 654 O O . LYS A 1 81 ? -4.262 2.463 0.814 1.00 88.06 81 LYS A O 1
ATOM 659 N N . ALA A 1 82 ? -2.465 1.114 0.721 1.00 84.88 82 ALA A N 1
ATOM 660 C CA . ALA A 1 82 ? -2.871 0.273 1.840 1.00 84.88 82 ALA A CA 1
ATOM 661 C C . ALA A 1 82 ? -2.886 1.078 3.146 1.00 84.88 82 ALA A C 1
ATOM 663 O O . ALA A 1 82 ? -3.841 0.990 3.916 1.00 84.88 82 ALA A O 1
ATOM 664 N N . PHE A 1 83 ? -1.880 1.930 3.355 1.00 84.50 83 PHE A N 1
ATOM 665 C CA . PHE A 1 83 ? -1.857 2.842 4.493 1.00 84.50 83 PHE A CA 1
ATOM 666 C C . PHE A 1 83 ? -2.983 3.883 4.429 1.00 84.50 83 PHE A C 1
ATOM 668 O O . PHE A 1 83 ? -3.592 4.159 5.454 1.00 84.50 83 PHE A O 1
ATOM 675 N N . TYR A 1 84 ? -3.311 4.419 3.250 1.00 85.69 84 TYR A N 1
ATOM 676 C CA . TYR A 1 84 ? -4.387 5.399 3.066 1.00 85.69 84 TYR A CA 1
ATOM 677 C C . TYR A 1 84 ? -5.774 4.817 3.373 1.00 85.69 84 TYR A C 1
ATOM 679 O O . TYR A 1 84 ? -6.567 5.463 4.052 1.00 85.69 84 TYR A O 1
ATOM 687 N N . ILE A 1 85 ? -6.040 3.571 2.950 1.00 84.00 85 ILE A N 1
ATOM 688 C CA . ILE A 1 85 ? -7.232 2.805 3.360 1.00 84.00 85 ILE A CA 1
ATOM 689 C C . ILE A 1 85 ? -7.305 2.761 4.880 1.00 84.00 85 ILE A C 1
ATOM 691 O O . ILE A 1 85 ? -8.310 3.149 5.465 1.00 84.00 85 ILE A O 1
ATOM 695 N N . ILE A 1 86 ? -6.226 2.317 5.522 1.00 79.06 86 ILE A N 1
ATOM 696 C CA . ILE A 1 86 ? -6.189 2.183 6.972 1.00 79.06 86 ILE A CA 1
ATOM 697 C C . ILE A 1 86 ? -6.420 3.555 7.613 1.00 79.06 86 ILE A C 1
ATOM 699 O O . ILE A 1 86 ? -7.384 3.713 8.343 1.00 79.06 86 ILE A O 1
ATOM 703 N N . ALA A 1 87 ? -5.622 4.569 7.294 1.00 77.19 87 ALA A N 1
ATOM 704 C CA . ALA A 1 87 ? -5.703 5.893 7.902 1.00 77.19 87 ALA A CA 1
ATOM 705 C C . ALA A 1 87 ? -7.095 6.535 7.776 1.00 77.19 87 ALA A C 1
ATOM 707 O O . ALA A 1 87 ? -7.647 6.969 8.784 1.00 77.19 87 ALA A O 1
ATOM 708 N N . GLU A 1 88 ? -7.701 6.543 6.588 1.00 77.00 88 GLU A N 1
ATOM 709 C CA . GLU A 1 88 ? -9.007 7.179 6.369 1.00 77.00 88 GLU A CA 1
ATOM 710 C C . GLU A 1 88 ? -10.143 6.404 7.066 1.00 77.00 88 GLU A C 1
ATOM 712 O O . GLU A 1 88 ? -11.019 7.008 7.682 1.00 77.00 88 GLU A O 1
ATOM 717 N N . PHE A 1 89 ? -10.095 5.064 7.084 1.00 69.81 89 PHE A N 1
ATOM 718 C CA . PHE A 1 89 ? -11.051 4.251 7.856 1.00 69.81 89 PHE A CA 1
ATOM 719 C C . PHE A 1 89 ? -10.749 4.212 9.366 1.00 69.81 89 PHE A C 1
ATOM 721 O O . PHE A 1 89 ? -11.592 3.783 10.159 1.00 69.81 89 PHE A O 1
ATOM 728 N N . MET A 1 90 ? -9.562 4.656 9.787 1.00 65.75 90 MET A N 1
ATOM 729 C CA . MET A 1 90 ? -9.116 4.672 11.182 1.00 65.75 90 MET A CA 1
ATOM 730 C C . MET A 1 90 ? -9.267 6.041 11.858 1.00 65.75 90 MET A C 1
ATOM 732 O O . MET A 1 90 ? -9.390 6.079 13.079 1.00 65.75 90 MET A O 1
ATOM 736 N N . HIS A 1 91 ? -9.271 7.147 11.114 1.00 64.12 91 HIS A N 1
ATOM 737 C CA . HIS A 1 91 ? -9.267 8.498 11.686 1.00 64.12 91 HIS A CA 1
ATOM 738 C C . HIS A 1 91 ? -10.675 9.020 12.041 1.00 64.12 91 HIS A C 1
ATOM 740 O O . HIS A 1 91 ? -10.823 9.812 12.966 1.00 64.12 91 HIS A O 1
ATOM 746 N N . LEU A 1 92 ? -11.735 8.518 11.401 1.00 63.25 92 LEU A N 1
ATOM 747 C CA . LEU A 1 92 ? -13.133 8.959 11.599 1.00 63.25 92 LEU A CA 1
ATOM 748 C C . LEU A 1 92 ? -13.821 8.348 12.839 1.00 63.25 92 LEU A C 1
ATOM 750 O O . LEU A 1 92 ? -15.021 8.096 12.862 1.00 63.25 92 LEU A O 1
ATOM 754 N N . LYS A 1 93 ? -13.043 7.990 13.861 1.00 58.16 93 LYS A N 1
ATOM 755 C CA . LYS A 1 93 ? -13.341 6.788 14.643 1.00 58.16 93 LYS A CA 1
ATOM 756 C C . LYS A 1 93 ? -13.069 6.926 16.131 1.00 58.16 93 LYS A C 1
ATOM 758 O O . LYS A 1 93 ? -12.412 6.073 16.729 1.00 58.16 93 LYS A O 1
ATOM 763 N N . HIS A 1 94 ? -13.627 7.955 16.757 1.00 53.56 94 HIS A N 1
ATOM 764 C CA . HIS A 1 94 ? -13.799 7.884 18.208 1.00 53.56 94 HIS A CA 1
ATOM 765 C C . HIS A 1 94 ? -14.853 6.825 18.604 1.00 53.56 94 HIS A C 1
ATOM 767 O O . HIS A 1 94 ? -14.698 6.201 19.649 1.00 53.56 94 HIS A O 1
ATOM 773 N N . GLU A 1 95 ? -15.829 6.511 17.737 1.00 60.31 95 GLU A N 1
ATOM 774 C CA . GLU A 1 95 ? -16.892 5.524 18.022 1.00 60.31 95 GLU A CA 1
ATOM 775 C C . GLU A 1 95 ? -16.542 4.066 17.684 1.00 60.31 95 GLU A C 1
ATOM 777 O O . GLU A 1 95 ? -17.012 3.145 18.342 1.00 60.31 95 GLU A O 1
ATOM 782 N N . ILE A 1 96 ? -15.697 3.801 16.683 1.00 63.16 96 ILE A N 1
ATOM 783 C CA . ILE A 1 96 ? -15.625 2.449 16.102 1.00 63.16 96 ILE A CA 1
ATOM 784 C C . ILE A 1 96 ? -14.361 1.669 16.520 1.00 63.16 96 ILE A C 1
ATOM 786 O O . ILE A 1 96 ? -13.988 0.724 15.832 1.00 63.16 96 ILE A O 1
ATOM 790 N N . LYS A 1 97 ? -13.628 2.010 17.597 1.00 67.75 97 LYS A N 1
ATOM 791 C CA . LYS A 1 97 ? -12.373 1.314 18.022 1.00 67.75 97 LYS A CA 1
ATOM 792 C C . LYS A 1 97 ? -12.447 -0.221 17.929 1.00 67.75 97 LYS A C 1
ATOM 794 O O . LYS A 1 97 ? -11.499 -0.826 17.440 1.00 67.75 97 LYS A O 1
ATOM 799 N N . ASN A 1 98 ? -13.598 -0.825 18.210 1.00 70.00 98 ASN A N 1
ATOM 800 C CA . ASN A 1 98 ? -13.834 -2.260 18.027 1.00 70.00 98 ASN A CA 1
ATOM 801 C C . ASN A 1 98 ? -13.636 -2.761 16.574 1.00 70.00 98 ASN A C 1
ATOM 803 O O . ASN A 1 98 ? -13.007 -3.789 16.352 1.00 70.00 98 ASN A O 1
ATOM 807 N N . MET A 1 99 ? -14.057 -1.996 15.562 1.00 67.62 99 MET A N 1
ATOM 808 C CA . MET A 1 99 ? -13.804 -2.296 14.141 1.00 67.62 99 MET A CA 1
ATOM 809 C C . MET A 1 99 ? -12.349 -2.036 13.723 1.00 67.62 99 MET A C 1
ATOM 811 O O . MET A 1 99 ? -11.920 -2.492 12.671 1.00 67.62 99 MET A O 1
ATOM 815 N N . ILE A 1 100 ? -11.548 -1.312 14.528 1.00 79.00 100 ILE A N 1
ATOM 816 C CA . ILE A 1 100 ? -10.116 -1.159 14.204 1.00 79.00 100 ILE A CA 1
ATOM 817 C C . ILE A 1 100 ? -9.458 -2.519 14.294 1.00 79.00 100 ILE A C 1
ATOM 819 O O . ILE A 1 100 ? -8.670 -2.889 13.440 1.00 79.00 100 ILE A O 1
ATOM 823 N N . MET A 1 101 ? -9.813 -3.246 15.349 1.00 79.62 101 MET A N 1
ATOM 824 C CA . MET A 1 101 ? -9.195 -4.495 15.730 1.00 79.62 101 MET A CA 1
ATOM 825 C C . MET A 1 101 ? -9.556 -5.586 14.720 1.00 79.62 101 MET A C 1
ATOM 827 O O . MET A 1 101 ? -8.679 -6.347 14.323 1.00 79.62 101 MET A O 1
ATOM 831 N N . THR A 1 102 ? -10.784 -5.583 14.191 1.00 79.94 102 THR A N 1
ATOM 832 C CA . THR A 1 102 ? -11.209 -6.542 13.159 1.00 79.94 102 THR A CA 1
ATOM 833 C C . THR A 1 102 ? -10.526 -6.344 11.807 1.00 79.94 102 THR A C 1
ATOM 835 O O . THR A 1 102 ? -10.365 -7.323 11.090 1.00 79.94 102 THR A O 1
ATOM 838 N N . ILE A 1 103 ? -10.096 -5.126 11.453 1.00 82.12 103 ILE A N 1
ATOM 839 C CA . ILE A 1 103 ? -9.339 -4.851 10.214 1.00 82.12 103 ILE A CA 1
ATOM 840 C C . ILE A 1 103 ? -7.823 -4.943 10.461 1.00 82.12 103 ILE A C 1
ATOM 842 O O . ILE A 1 103 ? -7.074 -5.433 9.617 1.00 82.12 103 ILE A O 1
ATOM 846 N N . ALA A 1 104 ? -7.354 -4.518 11.636 1.00 81.19 104 ALA A N 1
ATOM 847 C CA . ALA A 1 104 ? -5.940 -4.515 11.995 1.00 81.19 104 ALA A CA 1
ATOM 848 C C . ALA A 1 104 ? -5.386 -5.928 12.203 1.00 81.19 104 ALA A C 1
ATOM 850 O O . ALA A 1 104 ? -4.272 -6.200 11.771 1.00 81.19 104 ALA A O 1
ATOM 851 N N . VAL A 1 105 ? -6.145 -6.842 12.818 1.00 85.94 105 VAL A N 1
ATOM 852 C CA . VAL A 1 105 ? -5.706 -8.235 13.005 1.00 85.94 105 VAL A CA 1
ATOM 853 C C . VAL A 1 105 ? -5.424 -8.948 11.678 1.00 85.94 105 VAL A C 1
ATOM 855 O O . VAL A 1 105 ? -4.309 -9.448 11.526 1.00 85.94 105 VAL A O 1
ATOM 858 N N . PRO A 1 106 ? -6.337 -8.979 10.688 1.00 84.69 106 PRO A N 1
ATOM 859 C CA . PRO A 1 106 ? -6.035 -9.590 9.398 1.00 84.69 106 PRO A CA 1
ATOM 860 C C . PRO A 1 106 ? -4.909 -8.863 8.650 1.00 84.69 106 PRO A C 1
ATOM 862 O O . PRO A 1 106 ? -4.089 -9.528 8.021 1.00 84.69 106 PRO A O 1
ATOM 865 N N . ALA A 1 107 ? -4.790 -7.535 8.764 1.00 85.19 107 ALA A N 1
ATOM 866 C CA . ALA A 1 107 ? -3.671 -6.799 8.169 1.00 85.19 107 ALA A CA 1
ATOM 867 C C . ALA A 1 107 ? -2.312 -7.184 8.790 1.00 85.19 107 ALA A C 1
ATOM 869 O O . ALA A 1 107 ? -1.329 -7.381 8.076 1.00 85.19 107 ALA A O 1
ATOM 870 N N . LEU A 1 108 ? -2.254 -7.335 10.113 1.00 88.06 108 LEU A N 1
ATOM 871 C CA . LEU A 1 108 ? -1.033 -7.690 10.836 1.00 88.06 108 LEU A CA 1
ATOM 872 C C . LEU A 1 108 ? -0.644 -9.152 10.587 1.00 88.06 108 LEU A C 1
ATOM 874 O O . LEU A 1 108 ? 0.529 -9.437 10.348 1.00 88.06 108 LEU A O 1
ATOM 878 N N . LEU A 1 109 ? -1.623 -10.063 10.539 1.00 90.25 109 LEU A N 1
ATOM 879 C CA . LEU A 1 109 ? -1.397 -11.449 10.124 1.00 90.25 109 LEU A CA 1
ATOM 880 C C . LEU A 1 109 ? -0.900 -11.542 8.679 1.00 90.25 109 LEU A C 1
ATOM 882 O O . LEU A 1 109 ? -0.020 -12.350 8.402 1.00 90.25 109 LEU A O 1
ATOM 886 N N . PHE A 1 110 ? -1.395 -10.697 7.772 1.00 88.44 110 PHE A N 1
ATOM 887 C CA . PHE A 1 110 ? -0.922 -10.657 6.388 1.00 88.44 110 PHE A CA 1
ATOM 888 C C . PHE A 1 110 ? 0.545 -10.212 6.282 1.00 88.44 110 PHE A C 1
ATOM 890 O O . PHE A 1 110 ? 1.329 -10.843 5.576 1.00 88.44 110 PHE A O 1
ATOM 897 N N . ILE A 1 111 ? 0.947 -9.173 7.024 1.00 88.75 111 ILE A N 1
ATOM 898 C CA . ILE A 1 111 ? 2.346 -8.709 7.063 1.00 88.75 111 ILE A CA 1
ATOM 899 C C . ILE A 1 111 ? 3.258 -9.769 7.695 1.00 88.75 111 ILE A C 1
ATOM 901 O O . ILE A 1 111 ? 4.330 -10.055 7.163 1.00 88.75 111 ILE A O 1
ATOM 905 N N . TRP A 1 112 ? 2.830 -10.379 8.803 1.00 93.12 112 TRP A N 1
ATOM 906 C CA . TRP A 1 112 ? 3.574 -11.459 9.452 1.00 93.12 112 TRP A CA 1
ATOM 907 C C . TRP A 1 112 ? 3.753 -12.664 8.518 1.00 93.12 112 TRP A C 1
ATOM 909 O O . TRP A 1 112 ? 4.856 -13.195 8.392 1.00 93.12 112 TRP A O 1
ATOM 919 N N . PHE A 1 113 ? 2.695 -13.040 7.798 1.00 92.94 113 PHE A N 1
ATOM 920 C CA . PHE A 1 113 ? 2.722 -14.101 6.797 1.00 92.94 113 PHE A CA 1
ATOM 921 C C . PHE A 1 113 ? 3.687 -13.775 5.649 1.00 92.94 113 PHE A C 1
ATOM 923 O O . PHE A 1 113 ? 4.538 -14.596 5.325 1.00 92.94 113 PHE A O 1
ATOM 930 N N . LEU A 1 114 ? 3.637 -12.564 5.083 1.00 88.88 114 LEU A N 1
ATOM 931 C CA . LEU A 1 114 ? 4.591 -12.115 4.060 1.00 88.88 114 LEU A CA 1
ATOM 932 C C . LEU A 1 114 ? 6.044 -12.203 4.544 1.00 88.88 114 LEU A C 1
ATOM 934 O O . LEU A 1 114 ? 6.910 -12.654 3.796 1.00 88.88 114 LEU A O 1
ATOM 938 N N . ALA A 1 115 ? 6.315 -11.808 5.789 1.00 89.62 115 ALA A N 1
ATOM 939 C CA . ALA A 1 115 ? 7.651 -11.884 6.370 1.00 89.62 115 ALA A CA 1
ATOM 940 C C . ALA A 1 115 ? 8.125 -13.337 6.552 1.00 89.62 115 ALA A C 1
ATOM 942 O O . ALA A 1 115 ? 9.255 -13.659 6.182 1.00 89.62 115 ALA A O 1
ATOM 943 N N . ALA A 1 116 ? 7.263 -14.224 7.056 1.00 91.19 116 ALA A N 1
ATOM 944 C CA . ALA A 1 116 ? 7.567 -15.648 7.198 1.00 91.19 116 ALA A CA 1
ATOM 945 C C . ALA A 1 116 ? 7.859 -16.302 5.837 1.00 91.19 116 ALA A C 1
ATOM 947 O O . ALA A 1 116 ? 8.867 -16.993 5.681 1.00 91.19 116 ALA A O 1
ATOM 948 N N . PHE A 1 117 ? 7.035 -16.009 4.827 1.00 87.25 117 PHE A N 1
ATOM 949 C CA . PHE A 1 117 ? 7.230 -16.494 3.460 1.00 87.25 117 PHE A CA 1
ATOM 950 C C . PHE A 1 117 ? 8.481 -15.920 2.800 1.00 87.25 117 PHE A C 1
ATOM 952 O O . PHE A 1 117 ? 9.133 -16.620 2.032 1.00 87.25 117 PHE A O 1
ATOM 959 N N . LEU A 1 118 ? 8.850 -14.669 3.082 1.00 87.12 118 LEU A N 1
ATOM 960 C CA . LEU A 1 118 ? 10.076 -14.081 2.546 1.00 87.12 118 LEU A CA 1
ATOM 961 C C . LEU A 1 118 ? 11.325 -14.715 3.174 1.00 87.12 118 LEU A C 1
ATOM 963 O O . LEU A 1 118 ? 12.298 -14.983 2.466 1.00 87.12 118 LEU A O 1
ATOM 967 N N . TRP A 1 119 ? 11.287 -14.993 4.480 1.00 86.00 119 TRP A N 1
ATOM 968 C CA . TRP A 1 119 ? 12.361 -15.690 5.186 1.00 86.00 119 TRP A CA 1
ATOM 969 C C . TRP A 1 119 ? 12.552 -17.117 4.659 1.00 86.00 119 TRP A C 1
ATOM 971 O O . TRP A 1 119 ? 13.664 -17.502 4.288 1.00 86.00 119 TRP A O 1
ATOM 981 N N . ASP A 1 120 ? 11.467 -17.882 4.553 1.00 78.94 120 ASP A N 1
ATOM 982 C CA . ASP A 1 120 ? 11.511 -19.249 4.030 1.00 78.94 120 ASP A CA 1
ATOM 983 C C . ASP A 1 120 ? 11.809 -19.277 2.519 1.00 78.94 120 ASP A C 1
ATOM 985 O O . ASP A 1 120 ? 12.593 -20.086 2.029 1.00 78.94 120 ASP A O 1
ATOM 989 N N . GLY A 1 121 ? 11.311 -18.298 1.763 1.00 80.12 121 GLY A N 1
ATOM 990 C CA . GLY A 1 121 ? 11.646 -18.102 0.353 1.00 80.12 121 GLY A CA 1
ATOM 991 C C . GLY A 1 121 ? 13.138 -17.838 0.123 1.00 80.12 121 GLY A C 1
ATOM 992 O O . GLY A 1 121 ? 13.719 -18.349 -0.839 1.00 80.12 121 GLY A O 1
ATOM 993 N N . ASN A 1 122 ? 13.797 -17.096 1.018 1.00 75.88 122 ASN A N 1
ATOM 994 C CA . ASN A 1 122 ? 15.247 -16.902 0.969 1.00 75.88 122 ASN A CA 1
ATOM 995 C C . ASN A 1 122 ? 16.007 -18.211 1.256 1.00 75.88 122 ASN A C 1
ATOM 997 O O . ASN A 1 122 ? 16.990 -18.513 0.574 1.00 75.88 122 ASN A O 1
ATOM 1001 N N . SER A 1 123 ? 15.514 -19.027 2.195 1.00 72.31 123 SER A N 1
ATOM 1002 C CA . SER A 1 123 ? 16.024 -20.384 2.444 1.00 72.31 123 SER A CA 1
ATOM 1003 C C . SER A 1 123 ? 15.868 -21.280 1.207 1.00 72.31 123 SER A C 1
ATOM 1005 O O . SER A 1 123 ? 16.836 -21.889 0.746 1.00 72.31 123 SER A O 1
ATOM 1007 N N . PHE A 1 124 ? 14.688 -21.277 0.583 1.00 69.56 124 PHE A N 1
ATOM 1008 C CA . PHE A 1 124 ? 14.393 -22.030 -0.636 1.00 69.56 124 PHE A CA 1
ATOM 1009 C C . PHE A 1 124 ? 15.295 -21.626 -1.811 1.00 69.56 124 PHE A C 1
ATOM 1011 O O . PHE A 1 124 ? 15.826 -22.485 -2.521 1.00 69.56 124 PHE A O 1
ATOM 1018 N N . LYS A 1 125 ? 15.535 -20.323 -2.004 1.00 69.69 125 LYS A N 1
ATOM 1019 C CA . LYS A 1 125 ? 16.452 -19.813 -3.036 1.00 69.69 125 LYS A CA 1
ATOM 1020 C C . LYS A 1 125 ? 17.893 -20.263 -2.786 1.00 69.69 125 LYS A C 1
ATOM 1022 O O . LYS A 1 125 ? 18.576 -20.667 -3.728 1.00 69.69 125 LYS A O 1
ATOM 1027 N N . ASN A 1 126 ? 18.338 -20.238 -1.531 1.00 72.00 126 ASN A N 1
ATOM 1028 C CA . ASN A 1 126 ? 19.672 -20.688 -1.142 1.00 72.00 126 ASN A CA 1
ATOM 1029 C C . ASN A 1 126 ? 19.856 -22.200 -1.356 1.00 72.00 126 AS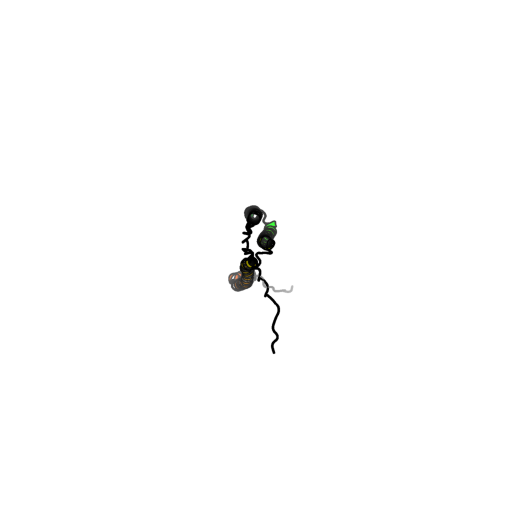N A C 1
ATOM 1031 O O . ASN A 1 126 ? 20.881 -22.631 -1.879 1.00 72.00 126 ASN A O 1
ATOM 1035 N N . LEU A 1 127 ? 18.846 -23.010 -1.026 1.00 67.06 127 LEU A N 1
ATOM 1036 C CA . LEU A 1 127 ? 18.864 -24.452 -1.279 1.00 67.06 127 LEU A CA 1
ATOM 1037 C C . LEU A 1 127 ? 18.914 -24.757 -2.780 1.00 67.06 127 LEU A C 1
ATOM 1039 O O . LEU A 1 127 ? 19.747 -25.549 -3.209 1.00 67.06 127 LEU A O 1
ATOM 1043 N N . ARG A 1 128 ? 18.111 -24.078 -3.605 1.00 66.44 128 ARG A N 1
ATOM 1044 C CA . ARG A 1 128 ? 18.153 -24.257 -5.066 1.00 66.44 128 ARG A CA 1
ATOM 1045 C C . ARG A 1 128 ? 19.511 -23.919 -5.675 1.00 66.44 128 ARG A C 1
ATOM 1047 O O . ARG A 1 128 ? 19.965 -24.653 -6.542 1.00 66.44 128 ARG A O 1
ATOM 1054 N N . ASN A 1 129 ? 20.176 -22.867 -5.198 1.00 67.69 129 ASN A N 1
ATOM 1055 C CA . ASN A 1 129 ? 21.525 -22.524 -5.656 1.00 67.69 129 ASN A CA 1
ATOM 1056 C C . ASN A 1 129 ? 22.568 -23.594 -5.279 1.00 67.69 129 ASN A C 1
ATOM 1058 O O . ASN A 1 129 ? 23.545 -23.774 -5.994 1.00 67.69 129 ASN A O 1
ATOM 1062 N N . LYS A 1 130 ? 22.359 -24.323 -4.174 1.00 65.38 130 LYS A N 1
ATOM 1063 C CA . LYS A 1 130 ? 23.245 -25.417 -3.745 1.00 65.38 130 LYS A CA 1
ATOM 1064 C C . LYS A 1 130 ? 23.030 -26.733 -4.502 1.00 65.38 130 LYS A C 1
ATOM 1066 O O . LYS A 1 130 ? 23.934 -27.558 -4.502 1.00 65.38 130 LYS A O 1
ATOM 1071 N N . PHE A 1 131 ? 21.855 -26.957 -5.096 1.00 62.81 131 PHE A N 1
ATOM 1072 C CA . PHE A 1 131 ? 21.512 -28.213 -5.784 1.00 62.81 131 PHE A CA 1
ATOM 1073 C C . PHE A 1 131 ? 21.495 -28.104 -7.314 1.00 62.81 131 PHE A C 1
ATOM 1075 O O . PHE A 1 131 ? 21.194 -29.091 -7.990 1.00 62.81 131 PHE A O 1
ATOM 1082 N N . ASP A 1 132 ? 21.831 -26.941 -7.877 1.00 66.06 132 ASP A N 1
ATOM 1083 C CA . ASP A 1 132 ? 21.987 -26.799 -9.321 1.00 66.06 132 ASP A CA 1
ATOM 1084 C C . ASP A 1 132 ? 23.279 -27.485 -9.803 1.00 66.06 132 ASP A C 1
ATOM 1086 O O . ASP A 1 132 ? 24.343 -26.882 -9.934 1.00 66.06 132 ASP A O 1
ATOM 1090 N N . ARG A 1 133 ? 23.158 -28.785 -10.097 1.00 61.69 133 ARG A N 1
ATOM 1091 C CA . ARG A 1 133 ? 24.187 -29.639 -10.713 1.00 61.69 133 ARG A CA 1
ATOM 1092 C C . ARG A 1 133 ? 24.781 -29.026 -11.995 1.00 61.69 133 ARG A C 1
ATOM 1094 O O . ARG A 1 133 ? 25.923 -29.331 -12.336 1.00 61.69 133 ARG A O 1
ATOM 1101 N N . ASN A 1 134 ? 24.039 -28.177 -12.712 1.00 60.19 134 ASN A N 1
ATOM 1102 C CA . ASN A 1 134 ? 24.494 -27.557 -13.959 1.00 60.19 134 ASN A CA 1
ATOM 1103 C C . ASN A 1 134 ? 25.397 -26.334 -13.735 1.00 60.19 134 ASN A C 1
ATOM 1105 O O . ASN A 1 134 ? 26.159 -25.972 -14.637 1.00 60.19 134 ASN A O 1
ATOM 1109 N N . HIS A 1 135 ? 25.370 -25.711 -12.553 1.00 59.28 135 HIS A N 1
ATOM 1110 C CA . HIS A 1 135 ? 26.277 -24.609 -12.218 1.00 59.28 135 HIS A CA 1
ATOM 1111 C C . HIS A 1 135 ? 27.714 -25.108 -11.989 1.00 59.28 135 HIS A C 1
ATOM 1113 O O . HIS A 1 135 ? 28.670 -24.464 -12.433 1.00 59.28 135 HIS A O 1
ATOM 1119 N N . ASP A 1 136 ? 27.872 -26.293 -11.394 1.00 57.94 136 ASP A N 1
ATOM 1120 C CA . ASP A 1 136 ? 29.177 -26.940 -11.219 1.00 57.94 136 ASP A CA 1
ATOM 1121 C C . ASP A 1 136 ? 29.762 -27.418 -12.557 1.00 57.94 136 ASP A C 1
ATOM 1123 O O . ASP A 1 136 ? 30.945 -27.202 -12.834 1.00 57.94 136 ASP A O 1
ATOM 1127 N N . ALA A 1 137 ? 28.934 -27.984 -13.442 1.00 57.41 137 ALA A N 1
ATOM 1128 C CA . ALA A 1 137 ? 29.365 -28.416 -14.773 1.00 57.41 137 ALA A CA 1
ATOM 1129 C C . ALA A 1 137 ? 29.910 -27.246 -15.619 1.00 57.41 137 ALA A C 1
ATOM 1131 O O . ALA A 1 137 ? 31.001 -27.353 -16.178 1.00 57.41 137 ALA A O 1
ATOM 1132 N N . LYS A 1 138 ? 29.236 -26.083 -15.622 1.00 58.53 138 LYS A N 1
ATOM 1133 C CA . LYS A 1 138 ? 29.707 -24.873 -16.331 1.00 58.53 138 LYS A CA 1
ATOM 1134 C C . LYS A 1 138 ? 30.986 -24.268 -15.744 1.00 58.53 138 LYS A C 1
ATOM 1136 O O . LYS A 1 138 ? 31.782 -23.699 -16.490 1.00 58.53 138 LYS A O 1
ATOM 1141 N N . ARG A 1 139 ? 31.204 -24.363 -14.425 1.00 58.94 139 ARG A N 1
ATOM 1142 C CA . ARG A 1 139 ? 32.450 -23.906 -13.778 1.00 58.94 139 ARG A CA 1
ATOM 1143 C C . ARG A 1 139 ? 33.627 -24.817 -14.125 1.00 58.94 139 ARG A C 1
ATOM 1145 O O . ARG A 1 139 ? 34.734 -24.322 -14.295 1.00 58.94 139 ARG A O 1
ATOM 1152 N N . THR A 1 140 ? 33.378 -26.117 -14.255 1.00 58.53 140 THR A N 1
ATOM 1153 C CA . THR A 1 140 ? 34.413 -27.117 -14.554 1.00 58.53 140 THR A CA 1
ATOM 1154 C C . THR A 1 140 ? 34.778 -27.134 -16.042 1.00 58.53 140 THR A C 1
ATOM 1156 O O . THR A 1 140 ? 35.947 -27.279 -16.382 1.00 58.53 140 THR A O 1
ATOM 1159 N N . GLU A 1 141 ? 33.821 -26.872 -16.937 1.00 57.78 141 GLU A N 1
ATOM 1160 C CA . GLU A 1 141 ? 34.065 -26.764 -18.385 1.00 57.78 141 GLU A CA 1
ATOM 1161 C C . GLU A 1 141 ? 34.892 -25.516 -18.748 1.00 57.78 141 GLU A C 1
ATOM 1163 O O . GLU A 1 141 ? 35.759 -25.565 -19.614 1.00 57.78 141 GLU A O 1
ATOM 1168 N N . LYS A 1 142 ? 34.710 -24.403 -18.021 1.00 55.41 142 LYS A N 1
ATOM 1169 C CA . LYS A 1 142 ? 35.487 -23.166 -18.230 1.00 55.41 142 LYS A CA 1
ATOM 1170 C C . LYS A 1 142 ? 36.902 -23.209 -17.627 1.00 55.41 142 LYS A C 1
ATOM 1172 O O . LYS A 1 142 ? 37.646 -22.246 -17.790 1.00 55.41 142 LYS A O 1
ATOM 1177 N N . VAL A 1 143 ? 37.251 -24.286 -16.914 1.00 57.12 143 VAL A N 1
ATOM 1178 C CA . VAL A 1 143 ? 38.535 -24.472 -16.210 1.00 57.12 143 VAL A CA 1
ATOM 1179 C C . VAL A 1 143 ? 39.290 -25.713 -16.714 1.00 57.12 143 VAL A C 1
ATOM 1181 O O . VAL A 1 143 ? 40.349 -26.022 -16.182 1.00 57.12 143 VAL A O 1
ATOM 1184 N N . ALA A 1 144 ? 38.829 -26.401 -17.767 1.00 51.56 144 ALA A N 1
ATOM 1185 C CA . ALA A 1 144 ? 39.673 -27.378 -18.455 1.00 51.56 144 ALA A CA 1
ATOM 1186 C C . ALA A 1 144 ? 40.874 -26.637 -19.087 1.00 51.56 144 ALA A C 1
ATOM 1188 O O . ALA A 1 144 ? 40.676 -25.824 -19.996 1.00 51.56 144 ALA A O 1
ATOM 1189 N N . PRO A 1 145 ? 42.111 -26.847 -18.601 1.00 47.31 145 PRO A N 1
ATOM 1190 C CA . PRO A 1 145 ? 43.276 -26.203 -19.175 1.00 47.31 145 PRO A CA 1
ATOM 1191 C C . PRO A 1 145 ? 43.561 -26.849 -20.532 1.00 47.31 145 PRO A C 1
ATOM 1193 O O . PRO A 1 145 ? 43.582 -28.075 -20.661 1.00 47.31 145 PRO A O 1
ATOM 1196 N N . ALA A 1 146 ? 43.789 -26.015 -21.546 1.00 49.78 146 ALA A N 1
ATOM 1197 C CA . ALA A 1 146 ? 44.355 -26.444 -22.815 1.00 49.78 146 ALA A CA 1
ATOM 1198 C C . ALA A 1 146 ? 45.643 -27.240 -22.538 1.00 49.78 146 ALA A C 1
ATOM 1200 O O . ALA A 1 146 ? 46.637 -26.687 -22.072 1.00 49.78 146 ALA A O 1
ATOM 1201 N N . THR A 1 147 ? 45.596 -28.553 -22.761 1.00 40.97 147 THR A N 1
ATOM 1202 C CA . THR A 1 147 ? 46.760 -29.436 -22.676 1.00 40.97 147 THR A CA 1
ATOM 1203 C C . THR A 1 147 ? 47.209 -29.760 -24.100 1.00 40.97 147 THR A C 1
ATOM 1205 O O . THR A 1 147 ? 46.413 -30.270 -24.885 1.00 40.97 147 THR A O 1
ATOM 1208 N N . GLY A 1 148 ? 48.478 -29.463 -24.401 1.00 41.34 148 GLY A N 1
ATOM 1209 C CA . GLY A 1 148 ? 49.155 -29.621 -25.700 1.00 41.34 148 GLY A CA 1
ATOM 1210 C C . GLY A 1 148 ? 49.347 -28.252 -26.356 1.00 41.34 148 GLY A C 1
ATOM 1211 O O . GLY A 1 148 ? 48.366 -27.582 -26.642 1.00 41.34 148 GLY A O 1
ATOM 1212 N N . THR A 1 149 ? 50.539 -27.692 -26.553 1.00 36.47 149 THR A N 1
ATOM 1213 C CA . THR A 1 149 ? 51.883 -28.210 -26.877 1.00 36.47 149 THR A CA 1
ATOM 1214 C C . THR A 1 149 ? 52.826 -27.051 -26.464 1.00 36.47 149 THR A C 1
ATOM 1216 O O . THR A 1 149 ? 52.455 -25.896 -26.626 1.00 36.47 149 THR A O 1
ATOM 1219 N N . GLU A 1 150 ? 53.949 -27.213 -25.768 1.00 40.56 150 GLU A N 1
ATOM 1220 C CA . GLU A 1 150 ? 55.258 -27.534 -26.342 1.00 40.56 150 GLU A CA 1
ATOM 1221 C C . GLU A 1 150 ? 56.265 -27.736 -25.203 1.00 40.56 150 GLU A C 1
ATOM 1223 O O . GLU A 1 150 ? 56.404 -26.920 -24.291 1.00 40.56 150 GLU A O 1
ATOM 1228 N N . ALA A 1 151 ? 56.946 -28.877 -25.257 1.00 42.09 151 ALA A N 1
ATOM 1229 C CA . ALA A 1 151 ? 58.025 -29.245 -24.366 1.00 42.09 151 ALA A CA 1
ATOM 1230 C C . ALA A 1 151 ? 59.292 -28.455 -24.720 1.00 42.09 151 ALA A C 1
ATOM 1232 O O . ALA A 1 151 ? 59.745 -28.458 -25.862 1.00 42.09 151 ALA A O 1
ATOM 1233 N N . GLN A 1 152 ? 59.896 -27.825 -23.715 1.00 44.22 152 GLN A N 1
ATOM 1234 C CA . GLN A 1 152 ? 61.186 -27.160 -23.835 1.00 44.22 152 GLN A CA 1
ATOM 1235 C C . GLN A 1 152 ? 62.353 -28.104 -23.508 1.00 44.22 152 GLN A C 1
ATOM 1237 O O . GLN A 1 152 ? 62.484 -28.536 -22.363 1.00 44.22 152 GLN A O 1
ATOM 1242 N N . LYS A 1 153 ? 63.238 -28.336 -24.492 1.00 42.97 153 LYS A N 1
ATOM 1243 C CA . LYS A 1 153 ? 64.729 -28.346 -24.440 1.00 42.97 153 LYS A CA 1
ATOM 1244 C C . LYS A 1 153 ? 65.294 -28.911 -25.769 1.00 42.97 153 LYS A C 1
ATOM 1246 O O . LYS A 1 153 ? 64.532 -29.594 -26.445 1.00 42.97 153 LYS A O 1
ATOM 1251 N N . PRO A 1 154 ? 66.592 -28.741 -26.131 1.00 44.81 154 PRO A N 1
ATOM 1252 C CA . PRO A 1 154 ? 67.729 -28.317 -25.299 1.00 44.81 154 PRO A CA 1
ATOM 1253 C C . PRO A 1 154 ? 68.648 -27.239 -25.913 1.00 44.81 154 PRO A C 1
ATOM 1255 O O . PRO A 1 154 ? 68.667 -27.003 -27.114 1.00 44.81 154 PRO A O 1
ATOM 1258 N N . GLY A 1 155 ? 69.475 -26.618 -25.066 1.00 48.97 155 GLY A N 1
ATOM 1259 C CA . GLY A 1 155 ? 70.696 -25.960 -25.527 1.00 48.97 155 GLY A CA 1
ATOM 1260 C C . GLY A 1 155 ? 71.736 -27.005 -25.938 1.00 48.97 155 GLY A C 1
ATOM 1261 O O . GLY A 1 155 ? 72.000 -27.935 -25.174 1.00 48.97 155 GLY A O 1
ATOM 1262 N N . ALA A 1 156 ? 72.318 -26.829 -27.122 1.00 41.03 156 ALA A N 1
ATOM 1263 C CA . ALA A 1 156 ? 73.536 -27.489 -27.561 1.00 41.03 156 ALA A CA 1
ATOM 1264 C C . ALA A 1 156 ? 74.514 -26.422 -28.072 1.00 41.03 156 ALA A C 1
ATOM 1266 O O . ALA A 1 156 ? 74.174 -25.546 -28.859 1.00 41.03 156 ALA A O 1
ATOM 1267 N N . ILE A 1 157 ? 75.703 -26.525 -27.509 1.00 40.53 157 ILE A N 1
ATOM 1268 C CA . ILE A 1 157 ? 76.967 -25.854 -27.783 1.00 40.53 157 ILE A CA 1
ATOM 1269 C C . ILE A 1 157 ? 77.324 -25.996 -29.271 1.00 40.53 157 ILE A C 1
ATOM 1271 O O . ILE A 1 157 ? 77.342 -27.127 -29.753 1.00 40.53 157 ILE A O 1
ATOM 1275 N N . HIS A 1 158 ? 77.606 -24.887 -29.961 1.00 39.09 158 HIS A N 1
ATOM 1276 C CA . HIS A 1 158 ? 78.751 -24.661 -30.860 1.00 39.09 158 HIS A CA 1
ATOM 1277 C C . HIS A 1 158 ? 78.709 -23.239 -31.431 1.00 39.09 158 HIS A C 1
ATOM 1279 O O . HIS A 1 158 ? 77.602 -22.779 -31.786 1.00 39.09 158 HIS A O 1
#

Sequence (158 aa):
MAHTDSHTHSEHASQPFHGNTHSPEVTHHEHSFDSRAIWRTFWILLGITCVELIVGMFIAPHFHSLKLMFNILYMILTAAKAFYIIAEFMHLKHEIKNMIMTIAVPALLFIWFLAAFLWDGNSFKNLRNKFDRNHDAKRTEKVAPATGTEAQKPGAIH